Protein AF-A0A8S3GID5-F1 (afdb_monomer_lite)

Structure (mmCIF, N/CA/C/O backbone):
data_AF-A0A8S3GID5-F1
#
_entry.id   AF-A0A8S3GID5-F1
#
loop_
_atom_site.group_PDB
_atom_site.id
_atom_site.type_symbol
_atom_site.label_atom_id
_atom_site.label_alt_id
_atom_site.label_comp_id
_atom_site.label_asym_id
_atom_site.label_entity_id
_atom_site.label_seq_id
_atom_site.pdbx_PDB_ins_code
_atom_site.Cartn_x
_atom_site.Cartn_y
_atom_site.Cartn_z
_atom_site.occupancy
_atom_site.B_iso_or_equiv
_atom_site.auth_seq_id
_atom_site.auth_comp_id
_atom_site.auth_asym_id
_atom_site.auth_atom_id
_atom_site.pdbx_PDB_model_num
ATOM 1 N N . ASP A 1 1 ? -8.476 -17.852 6.959 1.00 80.94 1 ASP A N 1
ATOM 2 C CA . ASP A 1 1 ? -9.560 -18.388 7.811 1.00 80.94 1 ASP A CA 1
ATOM 3 C C . ASP A 1 1 ? -9.062 -18.993 9.122 1.00 80.94 1 ASP A C 1
ATOM 5 O O . ASP A 1 1 ? -8.814 -20.194 9.228 1.00 80.94 1 ASP A O 1
ATOM 9 N N . THR A 1 2 ? -8.926 -18.160 10.158 1.00 94.06 2 THR A N 1
ATOM 10 C CA . THR A 1 2 ? -8.603 -18.605 11.531 1.00 94.06 2 THR A CA 1
ATOM 11 C C . THR A 1 2 ? -9.600 -18.072 12.567 1.00 94.06 2 THR A C 1
ATOM 13 O O . THR A 1 2 ? -10.265 -17.061 12.354 1.00 94.06 2 THR A O 1
ATOM 16 N N . LYS A 1 3 ? -9.675 -18.701 13.752 1.00 96.75 3 LYS A N 1
ATOM 17 C CA . LYS A 1 3 ? -10.482 -18.169 14.873 1.00 96.75 3 LYS A CA 1
ATOM 18 C C . LYS A 1 3 ? -10.034 -16.765 15.308 1.00 96.75 3 LYS A C 1
ATOM 20 O O . LYS A 1 3 ? -10.861 -15.980 15.761 1.00 96.75 3 LYS A O 1
ATOM 25 N N . VAL A 1 4 ? -8.744 -16.454 15.162 1.00 95.38 4 VAL A N 1
ATOM 26 C CA . VAL A 1 4 ? -8.175 -15.134 15.479 1.00 95.38 4 VAL A CA 1
ATOM 27 C C . VAL A 1 4 ? -8.670 -14.084 14.489 1.00 95.38 4 VAL A C 1
ATOM 29 O O . VAL A 1 4 ? -9.171 -13.043 14.897 1.00 95.38 4 VAL A O 1
ATOM 32 N N . GLU A 1 5 ? -8.604 -14.383 13.198 1.00 95.19 5 GLU A N 1
ATOM 33 C CA . GLU A 1 5 ? -9.120 -13.526 12.130 1.00 95.19 5 GLU A CA 1
ATOM 34 C C . GLU A 1 5 ? -10.619 -13.235 12.302 1.00 95.19 5 GLU A C 1
ATOM 36 O O . GLU A 1 5 ? -11.040 -12.077 12.248 1.00 95.19 5 GLU A O 1
ATOM 41 N N . ALA A 1 6 ? -11.422 -14.266 12.593 1.00 96.19 6 ALA A N 1
ATOM 42 C CA . ALA A 1 6 ? -12.850 -14.107 12.862 1.00 96.19 6 ALA A CA 1
ATOM 43 C C . ALA A 1 6 ? -13.106 -13.192 14.073 1.00 96.19 6 ALA A C 1
ATOM 45 O O . ALA A 1 6 ? -13.974 -12.318 14.024 1.00 96.19 6 ALA A O 1
ATOM 46 N N . ALA A 1 7 ? -12.324 -13.346 15.147 1.00 96.69 7 ALA A N 1
ATOM 47 C CA . ALA A 1 7 ?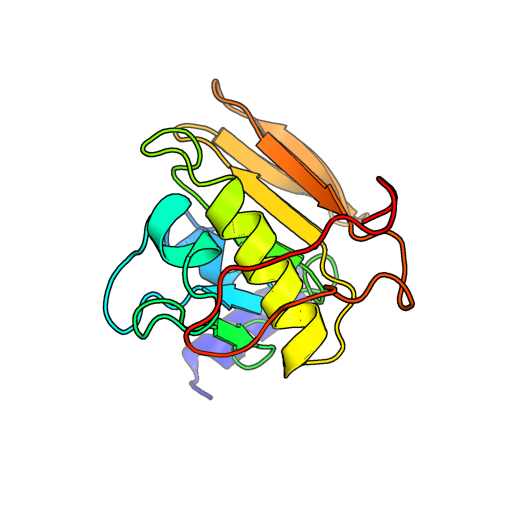 -12.434 -12.503 16.332 1.00 96.69 7 ALA A CA 1
ATOM 48 C C . ALA A 1 7 ? -12.062 -11.039 16.042 1.00 96.69 7 ALA A C 1
ATOM 50 O O . ALA A 1 7 ? -12.786 -10.138 16.462 1.00 96.69 7 ALA A O 1
ATOM 51 N N . ILE A 1 8 ? -10.984 -10.785 15.294 1.00 95.75 8 ILE A N 1
ATOM 52 C CA . ILE A 1 8 ? -10.565 -9.422 14.930 1.00 95.75 8 ILE A CA 1
ATOM 53 C C . ILE A 1 8 ? -11.633 -8.751 14.056 1.00 95.75 8 ILE A C 1
ATOM 55 O O . ILE A 1 8 ? -12.040 -7.622 14.338 1.00 95.75 8 ILE A O 1
ATOM 59 N N . ASN A 1 9 ? -12.153 -9.455 13.046 1.00 96.06 9 ASN A N 1
ATOM 60 C CA . ASN A 1 9 ? -13.228 -8.938 12.200 1.00 96.06 9 ASN A CA 1
ATOM 61 C C . ASN A 1 9 ? -14.515 -8.673 12.999 1.00 96.06 9 ASN A C 1
ATOM 63 O O . ASN A 1 9 ? -15.161 -7.649 12.785 1.00 96.06 9 ASN A O 1
ATOM 67 N N . TYR A 1 10 ? -14.869 -9.531 13.962 1.00 96.38 10 TYR A N 1
ATOM 68 C CA . TYR A 1 10 ? -15.998 -9.294 14.868 1.00 96.38 10 TYR A CA 1
ATOM 69 C C . TYR A 1 10 ? -15.794 -8.042 15.734 1.00 96.38 10 TYR A C 1
ATOM 71 O O . TYR A 1 10 ? -16.676 -7.182 15.809 1.00 96.38 10 TYR A O 1
ATOM 79 N N . LEU A 1 11 ? -14.623 -7.902 16.362 1.00 95.56 11 LEU A N 1
ATOM 80 C CA . LEU A 1 11 ? -14.297 -6.739 17.190 1.00 95.56 11 LEU A CA 1
ATOM 81 C C . LEU A 1 11 ? -14.369 -5.442 16.383 1.00 95.56 11 LEU A C 1
ATOM 83 O O . LEU A 1 11 ? -14.910 -4.441 16.851 1.00 95.56 11 LEU A O 1
ATOM 87 N N . ARG A 1 12 ? -13.880 -5.467 15.146 1.00 94.06 12 ARG A N 1
ATOM 88 C CA . ARG A 1 12 ? -13.843 -4.275 14.314 1.00 94.06 12 ARG A CA 1
ATOM 89 C C . ARG A 1 12 ? -15.183 -3.928 13.672 1.00 94.06 12 ARG A C 1
ATOM 91 O O . ARG A 1 12 ? -15.567 -2.760 13.692 1.00 94.06 12 ARG A O 1
ATOM 98 N N . ASN A 1 13 ? -15.889 -4.908 13.113 1.00 93.62 13 ASN A N 1
ATOM 99 C CA . ASN A 1 13 ? -17.088 -4.666 12.305 1.00 93.62 13 ASN A CA 1
ATOM 100 C C . ASN A 1 13 ? -18.386 -4.721 13.117 1.00 93.62 13 ASN A C 1
ATOM 102 O O . ASN A 1 13 ? -19.340 -4.025 12.777 1.00 93.62 13 ASN A O 1
ATOM 106 N N . VAL A 1 14 ? -18.423 -5.474 14.222 1.00 95.38 14 VAL A N 1
ATOM 107 C CA . VAL A 1 14 ? -19.611 -5.568 15.088 1.00 95.38 14 VAL A CA 1
ATOM 108 C C . VAL A 1 14 ? -19.450 -4.719 16.340 1.00 95.38 14 VAL A C 1
ATOM 110 O O . VAL A 1 14 ? -20.329 -3.927 16.663 1.00 95.38 14 VAL A O 1
ATOM 113 N N . LYS A 1 15 ? -18.326 -4.858 17.053 1.00 96.19 15 LYS A N 1
ATOM 114 C CA . LYS A 1 15 ? -18.094 -4.094 18.291 1.00 96.19 15 LYS A CA 1
ATOM 115 C C . LYS A 1 15 ? -17.554 -2.683 18.053 1.00 96.19 15 LYS A C 1
ATOM 117 O O . LYS A 1 15 ? -17.549 -1.898 18.992 1.00 96.19 15 LYS A O 1
ATOM 122 N N . GLN A 1 16 ? -17.131 -2.365 16.825 1.00 92.75 16 GLN A N 1
ATOM 123 C CA . GLN A 1 16 ? -16.556 -1.066 16.452 1.00 92.75 16 GLN A CA 1
ATOM 124 C C . GLN A 1 16 ? -15.363 -0.663 17.340 1.00 92.75 16 GLN A C 1
ATOM 126 O O . GLN A 1 16 ? -15.155 0.513 17.631 1.00 92.75 16 GLN A O 1
ATOM 131 N N . ILE A 1 17 ? -14.568 -1.650 17.768 1.00 94.12 17 ILE A N 1
ATOM 132 C CA . ILE A 1 17 ? -13.359 -1.416 18.561 1.00 94.12 17 ILE A CA 1
ATOM 133 C C . ILE A 1 17 ? -12.248 -0.886 17.643 1.00 94.12 17 ILE A C 1
ATOM 135 O O . ILE A 1 17 ? -12.052 -1.445 16.555 1.00 94.12 17 ILE A O 1
ATOM 139 N N . PRO A 1 18 ? -11.504 0.160 18.058 1.00 93.38 18 PRO A N 1
ATOM 140 C CA . PRO A 1 18 ? -10.325 0.612 17.335 1.00 93.38 18 PRO A CA 1
ATOM 141 C C . PRO A 1 18 ? -9.292 -0.507 17.209 1.00 93.38 18 PRO A C 1
ATOM 143 O O . PRO A 1 18 ? -8.960 -1.179 18.184 1.00 93.38 18 PRO A O 1
ATOM 146 N N . ILE A 1 19 ? -8.757 -0.673 16.005 1.00 95.00 19 ILE A N 1
ATOM 147 C CA . ILE A 1 19 ? -7.645 -1.577 15.723 1.00 95.00 19 ILE A CA 1
ATOM 148 C C . ILE A 1 19 ? -6.514 -0.772 15.098 1.00 95.00 19 ILE A C 1
ATOM 150 O O . ILE A 1 19 ? -6.753 0.201 14.382 1.00 95.00 19 ILE A O 1
ATOM 154 N N . GLY A 1 20 ? -5.282 -1.178 15.367 1.00 95.19 20 GLY A N 1
ATOM 155 C CA . GLY A 1 20 ? -4.099 -0.536 14.823 1.00 95.19 20 GLY A CA 1
ATOM 156 C C . GLY A 1 20 ? -2.947 -1.520 14.738 1.00 95.19 20 GLY A C 1
ATOM 157 O O . GLY A 1 20 ? -2.991 -2.607 15.314 1.00 95.19 20 GLY A O 1
ATOM 158 N N . GLY A 1 21 ? -1.908 -1.123 14.020 1.00 96.44 21 GLY A N 1
ATOM 159 C CA . GLY A 1 21 ? -0.705 -1.919 13.872 1.00 96.44 21 GLY A CA 1
ATOM 160 C C . GLY A 1 21 ? 0.449 -1.069 13.366 1.00 96.44 21 GLY A C 1
ATOM 161 O O . GLY A 1 21 ? 0.244 -0.031 12.742 1.00 96.44 21 GLY A O 1
ATOM 162 N N . THR A 1 22 ? 1.666 -1.512 13.667 1.00 97.25 22 THR A N 1
ATOM 163 C CA . THR A 1 22 ? 2.914 -0.858 13.263 1.00 97.25 22 THR A CA 1
ATOM 164 C C . THR A 1 22 ? 3.685 -1.757 12.304 1.00 97.25 22 THR A C 1
ATOM 166 O O . THR A 1 22 ? 3.624 -2.982 12.430 1.00 97.25 22 THR A O 1
ATOM 169 N N . SER A 1 23 ? 4.404 -1.166 11.346 1.00 95.94 23 SER A N 1
ATOM 170 C CA . SER A 1 23 ? 5.193 -1.901 10.347 1.00 95.94 23 SER A CA 1
ATOM 171 C C . SER A 1 23 ? 4.341 -2.955 9.608 1.00 95.94 23 SER A C 1
ATOM 173 O O . SER A 1 23 ? 3.322 -2.603 9.011 1.00 95.94 23 SER A O 1
ATOM 175 N N . ALA A 1 24 ? 4.670 -4.248 9.702 1.00 96.06 24 ALA A N 1
ATOM 176 C CA . ALA A 1 24 ? 3.857 -5.344 9.159 1.00 96.06 24 ALA A CA 1
ATOM 177 C C . ALA A 1 24 ? 2.397 -5.339 9.664 1.00 96.06 24 ALA A C 1
ATOM 179 O O . ALA A 1 24 ? 1.473 -5.641 8.911 1.00 96.06 24 ALA A O 1
ATOM 180 N N . GLY A 1 25 ? 2.170 -4.927 10.915 1.00 96.94 25 GLY A N 1
ATOM 181 C CA . GLY A 1 25 ? 0.828 -4.769 11.470 1.00 96.94 25 GLY A CA 1
ATOM 182 C C . GLY A 1 25 ? 0.042 -3.612 10.850 1.00 96.94 25 GLY A C 1
ATOM 183 O O . GLY A 1 25 ? -1.177 -3.637 10.903 1.00 96.94 25 GLY A O 1
ATOM 184 N N . CYS A 1 26 ? 0.706 -2.608 10.268 1.00 97.25 26 CYS A N 1
ATOM 185 C CA . CYS A 1 26 ? 0.054 -1.559 9.477 1.00 97.25 26 CYS A CA 1
ATOM 186 C C . CYS A 1 26 ? -0.229 -2.044 8.049 1.00 97.25 26 CYS A C 1
ATOM 188 O O . CYS A 1 26 ? -1.305 -1.772 7.518 1.00 97.25 26 CYS A O 1
ATOM 190 N N . ALA A 1 27 ? 0.713 -2.789 7.452 1.00 96.44 27 ALA A N 1
ATOM 191 C CA . ALA A 1 27 ? 0.580 -3.348 6.105 1.00 96.44 27 ALA A CA 1
ATOM 192 C C . ALA A 1 27 ? -0.699 -4.187 5.972 1.00 96.44 27 ALA A C 1
ATOM 194 O O . ALA A 1 27 ? -1.492 -3.977 5.059 1.00 96.44 27 ALA A O 1
ATOM 195 N N . ILE A 1 28 ? -0.945 -5.070 6.944 1.00 96.06 28 ILE A N 1
ATOM 196 C CA . ILE A 1 28 ? -2.086 -5.995 6.945 1.00 96.06 28 ILE A CA 1
ATOM 197 C C . ILE A 1 28 ? -3.456 -5.314 7.169 1.00 96.06 28 ILE A C 1
ATOM 199 O O . ILE A 1 28 ? -4.488 -5.975 7.099 1.00 96.06 28 ILE A O 1
ATOM 203 N N . LEU A 1 29 ? -3.496 -4.005 7.464 1.00 96.06 29 LEU A N 1
ATOM 204 C CA . LEU A 1 29 ? -4.759 -3.270 7.641 1.00 96.06 29 LEU A CA 1
ATOM 205 C C . LEU A 1 29 ? -5.419 -2.878 6.313 1.00 96.06 29 LEU A C 1
ATOM 207 O O . LEU A 1 29 ? -6.617 -2.585 6.296 1.00 96.06 29 LEU A O 1
ATOM 211 N N . GLY A 1 30 ? -4.638 -2.815 5.232 1.00 96.19 30 GLY A N 1
ATOM 212 C CA . GLY A 1 30 ? -5.138 -2.528 3.893 1.00 96.19 30 GLY A CA 1
ATOM 213 C C . GLY A 1 30 ? -5.968 -3.685 3.344 1.00 96.19 30 GLY A C 1
ATOM 214 O O . GLY A 1 30 ? -5.676 -4.849 3.608 1.00 96.19 30 GLY A O 1
ATOM 215 N N . GLY A 1 31 ? -6.984 -3.376 2.537 1.00 95.81 31 GLY A N 1
ATOM 216 C CA . GLY A 1 31 ? -7.718 -4.399 1.787 1.00 95.81 31 GLY A CA 1
ATOM 217 C C . GLY A 1 31 ? -6.828 -5.106 0.763 1.00 95.81 31 GLY A C 1
ATOM 218 O O . GLY A 1 31 ? -7.044 -6.270 0.451 1.00 95.81 31 GLY A O 1
ATOM 219 N N . THR A 1 32 ? -5.773 -4.435 0.287 1.00 97.38 32 THR A N 1
ATOM 220 C CA . THR A 1 32 ? -4.605 -5.093 -0.319 1.00 97.38 32 THR A CA 1
ATOM 221 C C . THR A 1 32 ? -3.388 -4.823 0.548 1.00 97.38 32 THR A C 1
ATOM 223 O O . THR A 1 32 ? -3.209 -3.702 1.021 1.00 97.38 32 THR A O 1
ATOM 226 N N . TYR A 1 33 ? -2.528 -5.820 0.731 1.00 97.62 33 TYR A N 1
ATOM 227 C CA . TYR A 1 33 ? -1.328 -5.683 1.548 1.00 97.62 33 TYR A CA 1
ATOM 228 C C . TYR A 1 33 ? -0.117 -6.335 0.893 1.00 97.62 33 TYR A C 1
ATOM 230 O O . TYR A 1 33 ? -0.213 -7.375 0.244 1.00 97.62 33 TYR A O 1
ATOM 238 N N . PHE A 1 34 ? 1.050 -5.731 1.098 1.00 97.94 34 PHE A N 1
ATOM 239 C CA . PHE A 1 34 ? 2.328 -6.332 0.741 1.00 97.94 34 PHE A CA 1
ATOM 240 C C . PHE A 1 34 ? 2.732 -7.344 1.819 1.00 97.94 34 PHE A C 1
ATOM 242 O O . PHE A 1 34 ? 3.021 -6.960 2.951 1.00 97.94 34 PHE A O 1
ATOM 249 N N . SER A 1 35 ? 2.722 -8.638 1.487 1.00 96.19 35 SER A N 1
ATOM 250 C CA . SER A 1 35 ? 2.940 -9.714 2.466 1.00 96.19 35 SER A CA 1
ATOM 251 C C . SER A 1 35 ? 4.413 -9.962 2.785 1.00 96.19 35 SER A C 1
ATOM 253 O O . SER A 1 35 ? 4.719 -10.576 3.805 1.00 96.19 35 SER A O 1
ATOM 255 N N . ALA A 1 36 ? 5.320 -9.485 1.924 1.00 95.56 36 ALA A N 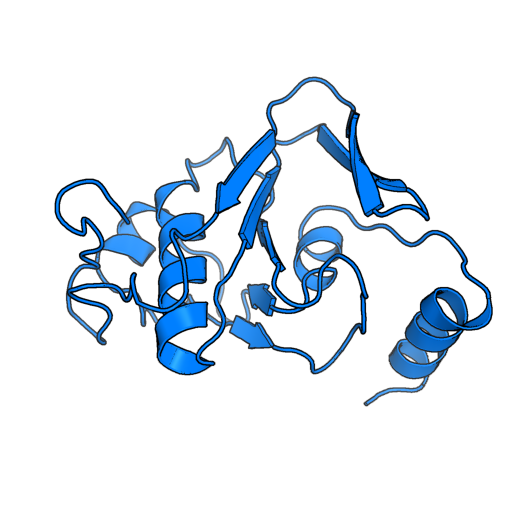1
ATOM 256 C CA . ALA A 1 36 ? 6.764 -9.674 2.045 1.00 95.56 36 ALA A CA 1
ATOM 257 C C . ALA A 1 36 ? 7.174 -11.146 2.255 1.00 95.56 36 ALA A C 1
ATOM 259 O O . ALA A 1 36 ? 8.184 -11.4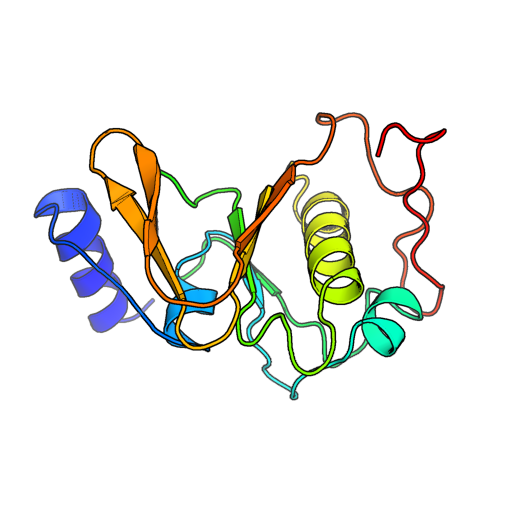27 2.902 1.00 95.56 36 ALA A O 1
ATOM 260 N N . LEU A 1 37 ? 6.406 -12.093 1.696 1.00 96.50 37 LEU A N 1
ATOM 261 C CA . LEU A 1 37 ? 6.556 -13.532 1.952 1.00 96.50 37 LEU A CA 1
ATOM 262 C C . LEU A 1 37 ? 7.975 -14.047 1.667 1.00 96.50 37 LEU A C 1
ATOM 264 O O . LEU A 1 37 ? 8.465 -14.947 2.345 1.00 96.50 37 LEU A O 1
ATOM 268 N N . TYR A 1 38 ? 8.640 -13.459 0.672 1.00 97.38 38 TYR A N 1
ATOM 269 C CA . TYR A 1 38 ? 9.994 -13.827 0.258 1.00 97.38 38 TYR A CA 1
ATOM 270 C C . TYR A 1 38 ? 11.047 -12.766 0.600 1.00 97.38 38 TYR A C 1
ATOM 272 O O . TYR A 1 38 ? 12.193 -12.892 0.173 1.00 97.38 38 TYR A O 1
ATOM 280 N N . GLY A 1 39 ? 10.674 -11.726 1.346 1.00 95.88 39 GLY A N 1
ATOM 281 C CA . GLY A 1 39 ? 11.523 -10.583 1.667 1.00 95.88 39 GLY A CA 1
ATOM 282 C C . GLY A 1 39 ? 10.943 -9.248 1.200 1.00 95.88 39 GLY A C 1
ATOM 283 O O . GLY A 1 39 ? 9.816 -9.157 0.719 1.00 95.88 39 GLY A O 1
ATOM 284 N N . THR A 1 40 ? 11.739 -8.194 1.369 1.00 95.62 40 THR A N 1
ATOM 285 C CA . THR A 1 40 ? 11.409 -6.828 0.939 1.00 95.62 40 THR A CA 1
ATOM 286 C C . THR A 1 40 ? 12.037 -6.517 -0.420 1.00 95.62 40 THR A C 1
ATOM 288 O O . THR A 1 40 ? 12.963 -7.194 -0.853 1.00 95.62 40 THR A O 1
ATOM 291 N N . LEU A 1 41 ? 11.563 -5.451 -1.062 1.00 96.75 41 LEU A N 1
ATOM 292 C CA . LEU A 1 41 ? 12.174 -4.862 -2.251 1.00 96.75 41 LEU A CA 1
ATOM 293 C C . LEU A 1 41 ? 12.205 -3.334 -2.159 1.00 96.75 41 LEU A C 1
ATOM 295 O O . LEU A 1 41 ? 11.429 -2.735 -1.409 1.00 96.75 41 LEU A O 1
ATOM 299 N N . THR A 1 42 ? 13.111 -2.718 -2.904 1.00 97.62 42 THR A N 1
ATOM 300 C CA . THR A 1 42 ? 13.291 -1.265 -3.038 1.00 97.62 42 THR A CA 1
ATOM 301 C C . THR A 1 42 ? 12.410 -0.676 -4.144 1.00 97.62 42 THR A C 1
ATOM 303 O O . THR A 1 42 ? 11.897 -1.407 -4.997 1.00 97.62 42 THR A O 1
ATOM 306 N N . SER A 1 43 ? 12.275 0.658 -4.179 1.00 98.06 43 SER A N 1
ATOM 307 C CA . SER A 1 43 ? 11.651 1.367 -5.309 1.00 98.06 43 SER A CA 1
ATOM 308 C C . SER A 1 43 ? 12.275 0.956 -6.647 1.00 98.06 43 SER A C 1
ATOM 310 O O . SER A 1 43 ? 11.548 0.582 -7.562 1.00 98.06 43 SER A O 1
ATOM 312 N N . THR A 1 44 ? 13.607 0.935 -6.747 1.00 98.31 44 THR A N 1
ATOM 313 C CA . THR A 1 44 ? 14.318 0.574 -7.984 1.00 98.31 44 THR A CA 1
ATOM 314 C C . THR A 1 44 ? 13.987 -0.841 -8.454 1.00 98.31 44 THR A C 1
ATOM 316 O O . THR A 1 44 ? 13.670 -1.033 -9.623 1.00 98.31 44 THR A O 1
ATOM 319 N N . GLU A 1 45 ? 14.005 -1.829 -7.558 1.00 98.38 45 GLU A N 1
ATOM 320 C CA . GLU A 1 45 ? 13.689 -3.221 -7.913 1.00 98.38 45 GLU A CA 1
ATOM 321 C C . GLU A 1 45 ? 12.231 -3.393 -8.347 1.00 98.38 45 GLU A C 1
ATOM 323 O O . GLU A 1 45 ? 11.960 -4.119 -9.302 1.00 98.38 45 GLU A O 1
ATOM 328 N N . SER A 1 46 ? 11.302 -2.721 -7.658 1.00 98.31 46 SER A N 1
ATOM 329 C CA . SER A 1 46 ? 9.871 -2.781 -7.975 1.00 98.31 46 SER A CA 1
ATOM 330 C C . SER A 1 46 ? 9.536 -2.117 -9.313 1.00 98.31 46 SER A C 1
ATOM 332 O O . SER A 1 46 ? 8.795 -2.686 -10.108 1.00 98.31 46 SER A O 1
ATOM 334 N N . LEU A 1 47 ? 10.145 -0.963 -9.603 1.00 98.56 47 LEU A N 1
ATOM 335 C CA . LEU A 1 47 ? 9.955 -0.247 -10.861 1.00 98.56 47 LEU A CA 1
ATOM 336 C C . LEU A 1 47 ? 10.634 -0.963 -12.031 1.00 98.56 47 LEU A C 1
ATOM 338 O O . LEU A 1 47 ? 10.123 -0.910 -13.140 1.00 98.56 47 LEU A O 1
ATOM 342 N N . ALA A 1 48 ? 11.763 -1.641 -11.810 1.00 98.62 48 ALA A N 1
ATOM 343 C CA . ALA A 1 48 ? 12.450 -2.391 -12.862 1.00 98.62 48 ALA A CA 1
ATOM 344 C C . ALA A 1 48 ? 11.713 -3.682 -13.258 1.00 98.62 48 ALA A C 1
ATOM 346 O O . ALA A 1 48 ? 11.808 -4.108 -14.408 1.00 98.62 48 ALA A O 1
ATOM 347 N N . ASN A 1 49 ? 10.997 -4.313 -12.322 1.00 98.62 49 ASN A N 1
ATOM 348 C CA . ASN A 1 49 ? 10.125 -5.449 -12.604 1.00 98.62 49 ASN A CA 1
ATOM 349 C C . ASN A 1 49 ? 8.936 -5.472 -11.620 1.00 98.62 49 ASN A C 1
ATOM 351 O O . ASN A 1 49 ? 9.103 -5.914 -10.477 1.00 98.62 49 ASN A O 1
ATOM 355 N N . PRO A 1 50 ? 7.716 -5.102 -12.051 1.00 98.56 50 PRO A N 1
ATOM 356 C CA . PRO A 1 50 ? 6.547 -5.079 -11.181 1.00 98.56 50 PRO A CA 1
ATOM 357 C C . PRO A 1 50 ? 6.107 -6.478 -10.731 1.00 98.56 50 PRO A C 1
ATOM 359 O O . PRO A 1 50 ? 5.355 -6.583 -9.769 1.00 98.56 50 PRO A O 1
ATOM 362 N N . TYR A 1 51 ? 6.587 -7.556 -11.362 1.00 98.56 51 TYR A N 1
ATOM 363 C CA . TYR A 1 51 ? 6.378 -8.948 -10.935 1.00 98.56 51 TYR A CA 1
ATOM 364 C C . TYR A 1 51 ? 7.653 -9.577 -10.357 1.00 98.56 51 TYR A C 1
ATOM 366 O O . TYR A 1 51 ? 7.839 -10.794 -10.406 1.00 98.56 51 TYR A O 1
ATOM 374 N N . ASN A 1 52 ? 8.542 -8.756 -9.788 1.00 98.44 52 ASN A N 1
ATOM 375 C CA . ASN A 1 52 ? 9.669 -9.246 -9.003 1.00 98.44 52 ASN A CA 1
ATOM 376 C C . ASN A 1 52 ? 9.177 -10.253 -7.948 1.00 98.44 52 ASN A C 1
ATOM 378 O O . ASN A 1 52 ? 8.183 -10.005 -7.269 1.00 98.44 52 ASN A O 1
ATOM 382 N N . ARG A 1 53 ? 9.899 -11.368 -7.776 1.00 97.88 53 ARG A N 1
ATOM 383 C CA . ARG A 1 53 ? 9.536 -12.453 -6.849 1.00 97.88 53 ARG A CA 1
ATOM 384 C C . ARG A 1 53 ? 9.306 -11.998 -5.403 1.00 97.88 53 ARG A C 1
ATOM 386 O O . ARG A 1 53 ? 8.591 -12.668 -4.670 1.00 97.88 53 ARG A O 1
ATOM 393 N N . TYR A 1 54 ? 9.925 -10.894 -4.978 1.00 98.06 54 TYR A N 1
ATOM 394 C CA . TYR A 1 54 ? 9.724 -10.335 -3.642 1.00 98.06 54 TYR A CA 1
ATOM 395 C C . TYR A 1 54 ? 8.396 -9.583 -3.520 1.00 98.06 54 TYR A C 1
ATOM 397 O O . TYR A 1 54 ? 7.856 -9.510 -2.420 1.00 98.06 54 TYR A O 1
ATOM 405 N N . LEU A 1 55 ? 7.839 -9.071 -4.627 1.00 98.19 55 LEU A N 1
ATOM 406 C CA . LEU A 1 55 ? 6.574 -8.338 -4.670 1.00 98.19 55 LEU A CA 1
ATOM 407 C C . LEU A 1 55 ? 5.382 -9.301 -4.599 1.00 98.19 55 LEU A C 1
ATOM 409 O O . LEU A 1 55 ? 4.830 -9.737 -5.610 1.00 98.19 55 LEU A O 1
ATOM 413 N N . THR A 1 56 ? 4.977 -9.606 -3.371 1.00 97.31 56 THR A N 1
ATOM 414 C CA . THR A 1 56 ? 3.854 -10.489 -3.045 1.00 97.31 56 THR A CA 1
ATOM 415 C C . THR A 1 56 ? 2.717 -9.685 -2.422 1.00 97.31 56 THR A C 1
ATOM 417 O O . THR A 1 56 ? 2.913 -9.015 -1.408 1.00 97.31 56 THR A O 1
ATOM 420 N N . LEU A 1 57 ? 1.536 -9.724 -3.043 1.00 97.81 57 LEU A N 1
ATOM 421 C CA . LEU A 1 57 ? 0.339 -9.029 -2.567 1.00 97.81 57 LEU A CA 1
ATOM 422 C C . LEU A 1 57 ? -0.709 -10.042 -2.099 1.00 97.81 57 LEU A C 1
ATOM 424 O O . LEU A 1 57 ? -0.977 -11.017 -2.800 1.00 97.81 57 LEU A O 1
ATOM 428 N N . GLY A 1 58 ? -1.276 -9.801 -0.919 1.00 96.50 58 GLY A N 1
ATOM 429 C CA . GLY A 1 58 ? -2.534 -10.401 -0.476 1.00 96.50 58 GLY A CA 1
ATOM 430 C C . GLY A 1 58 ? -3.684 -9.421 -0.691 1.00 96.50 58 GLY A C 1
ATOM 431 O O . GLY A 1 58 ? -3.462 -8.206 -0.754 1.00 96.50 58 GLY A O 1
ATOM 432 N N . HIS A 1 59 ? -4.901 -9.936 -0.846 1.00 95.62 59 HIS A N 1
ATOM 433 C CA . HIS A 1 59 ? -6.061 -9.125 -1.204 1.00 95.62 59 HIS A CA 1
ATOM 434 C C . HIS A 1 59 ? -7.352 -9.696 -0.614 1.00 95.62 59 HIS A C 1
ATOM 436 O O . HIS A 1 59 ? -7.779 -10.784 -0.992 1.00 95.62 59 HIS A O 1
ATOM 442 N N . ASN A 1 60 ? -8.008 -8.909 0.245 1.00 89.31 60 ASN A N 1
ATOM 443 C CA . ASN A 1 60 ? -9.344 -9.161 0.793 1.00 89.31 60 ASN A CA 1
ATOM 444 C C . ASN A 1 60 ? -9.541 -10.557 1.424 1.00 89.31 60 ASN A C 1
ATOM 446 O O . ASN A 1 60 ? -10.647 -11.092 1.421 1.00 89.31 60 ASN A O 1
ATOM 450 N N . ASP A 1 61 ? -8.484 -11.123 2.003 1.00 90.25 61 ASP A N 1
ATOM 451 C CA . ASP A 1 61 ? -8.420 -12.499 2.516 1.00 90.25 61 ASP A CA 1
ATOM 452 C C . ASP A 1 61 ? -8.066 -12.589 4.014 1.00 90.25 61 ASP A C 1
ATOM 454 O O . ASP A 1 61 ? -7.828 -13.681 4.528 1.00 90.25 61 ASP A O 1
ATOM 458 N N . PHE A 1 62 ? -8.035 -11.454 4.728 1.00 92.69 62 PHE A N 1
ATOM 459 C CA . PHE A 1 62 ? -7.762 -11.424 6.171 1.00 92.69 62 PHE A CA 1
ATOM 460 C C . PHE A 1 62 ? -8.635 -10.430 6.950 1.00 92.69 62 PHE A C 1
ATOM 462 O O . PHE A 1 62 ? -9.423 -10.814 7.817 1.00 92.69 62 PHE A O 1
ATOM 469 N N . LEU A 1 63 ? -8.505 -9.127 6.685 1.00 92.06 63 LEU A N 1
ATOM 470 C CA . LEU A 1 63 ? -9.187 -8.092 7.462 1.00 92.06 63 LEU A CA 1
ATOM 471 C C . LEU A 1 63 ? -10.161 -7.295 6.596 1.00 92.06 63 LEU A C 1
ATOM 473 O O . LEU A 1 63 ? -9.769 -6.598 5.666 1.00 92.06 63 LEU A O 1
ATOM 477 N N . SER A 1 64 ? -11.442 -7.319 6.958 1.00 91.12 64 SER A N 1
ATOM 478 C CA . SER A 1 64 ? -12.465 -6.502 6.308 1.00 91.12 64 SER A CA 1
ATOM 479 C C . SER A 1 64 ? -12.513 -5.112 6.945 1.00 91.12 64 SER A C 1
ATOM 481 O O . SER A 1 64 ? -13.106 -4.940 8.014 1.00 91.12 64 SER A O 1
ATOM 483 N N . GLN A 1 65 ? -11.860 -4.127 6.308 1.00 87.69 65 GLN A N 1
ATOM 484 C CA . GLN A 1 65 ? -11.894 -2.713 6.703 1.00 87.69 65 GLN A CA 1
ATOM 485 C C . GLN A 1 65 ? -12.693 -1.835 5.737 1.00 87.69 65 GLN A C 1
ATOM 487 O O . GLN A 1 65 ? -12.206 -1.563 4.638 1.00 87.69 65 GLN A O 1
ATOM 492 N N . PRO A 1 66 ? -13.850 -1.271 6.151 1.00 85.88 66 PRO A N 1
ATOM 493 C CA . PRO A 1 66 ? -14.686 -0.453 5.269 1.00 85.88 66 PRO A CA 1
ATOM 494 C C . PRO A 1 66 ? -13.932 0.694 4.579 1.00 85.88 66 PRO A C 1
ATOM 496 O O . PRO A 1 66 ? -14.026 0.857 3.364 1.00 85.88 66 PRO A O 1
ATOM 499 N N . TYR A 1 67 ? -13.122 1.445 5.333 1.00 91.94 67 TYR A N 1
ATOM 500 C CA . TYR A 1 67 ? -12.392 2.608 4.811 1.00 91.94 67 TYR A CA 1
ATOM 501 C C . TYR A 1 67 ? -11.078 2.269 4.097 1.00 91.94 67 TYR A C 1
ATOM 503 O O . TYR A 1 67 ? -10.535 3.126 3.401 1.00 91.94 67 TYR A O 1
ATOM 511 N N . LEU A 1 68 ? -10.585 1.034 4.233 1.00 95.00 68 LEU A N 1
ATOM 512 C CA . LEU A 1 68 ? -9.307 0.591 3.664 1.00 95.00 68 LEU A CA 1
ATOM 513 C C . LEU A 1 68 ? -9.454 -0.512 2.603 1.00 95.00 68 LEU A C 1
ATOM 515 O O . LEU A 1 68 ? -8.452 -1.004 2.101 1.00 95.00 68 LEU A O 1
ATOM 519 N N . SER A 1 69 ? -10.680 -0.859 2.210 1.00 93.56 69 SER A N 1
ATOM 520 C CA . SER A 1 69 ? -11.000 -1.920 1.237 1.00 93.56 69 SER A CA 1
ATOM 521 C C . SER A 1 69 ? -10.236 -1.818 -0.093 1.00 93.56 69 SER A C 1
ATOM 523 O O . SER A 1 69 ? -9.731 -2.816 -0.594 1.00 93.56 69 SER A O 1
ATOM 525 N N . ASN A 1 70 ? -10.075 -0.604 -0.627 1.00 94.62 70 ASN A N 1
ATOM 526 C CA . ASN A 1 70 ? -9.303 -0.331 -1.851 1.00 94.62 70 ASN A CA 1
ATOM 527 C C . ASN A 1 70 ? -7.991 0.411 -1.555 1.00 94.62 70 ASN A C 1
ATOM 529 O O . ASN A 1 70 ? -7.555 1.252 -2.343 1.0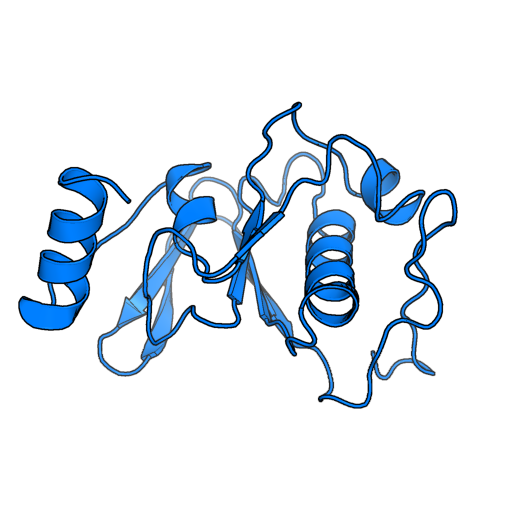0 94.62 70 ASN A O 1
ATOM 533 N N . VAL A 1 71 ? -7.407 0.176 -0.381 1.00 97.06 71 VAL A N 1
ATOM 534 C CA . VAL A 1 71 ? -6.190 0.849 0.077 1.00 97.06 71 VAL A CA 1
ATOM 535 C C . VAL A 1 71 ? -5.080 -0.172 0.285 1.00 97.06 71 VAL A C 1
ATOM 537 O O . VAL A 1 71 ? -5.323 -1.243 0.841 1.00 97.06 71 VAL A O 1
ATOM 540 N N . ILE A 1 72 ? -3.866 0.198 -0.119 1.00 98.31 72 ILE A N 1
ATOM 541 C CA . ILE A 1 72 ? -2.626 -0.453 0.301 1.00 98.31 72 ILE A CA 1
ATOM 542 C C . ILE A 1 72 ? -1.773 0.534 1.094 1.00 98.31 72 ILE A C 1
ATOM 544 O O . ILE A 1 72 ? -1.645 1.708 0.731 1.00 98.31 72 ILE A O 1
ATOM 548 N N . THR A 1 73 ? -1.213 0.067 2.203 1.00 98.19 73 THR A N 1
ATOM 549 C CA . THR A 1 73 ? -0.325 0.859 3.054 1.00 98.19 73 THR A CA 1
ATOM 550 C C . THR A 1 73 ? 1.123 0.421 2.854 1.00 98.19 73 THR A C 1
ATOM 552 O O . THR A 1 73 ? 1.407 -0.740 2.557 1.00 98.19 73 THR A O 1
ATOM 555 N N . ASP A 1 74 ? 2.051 1.357 3.021 1.00 98.06 74 ASP A N 1
ATOM 556 C CA . ASP A 1 74 ? 3.478 1.074 3.084 1.00 98.06 74 ASP A CA 1
ATOM 557 C C . ASP A 1 74 ? 4.111 1.831 4.260 1.00 98.06 74 ASP A C 1
ATOM 559 O O . ASP A 1 74 ? 3.758 2.974 4.536 1.00 98.06 74 ASP A O 1
ATOM 563 N N . THR A 1 75 ? 5.024 1.188 4.982 1.00 97.06 75 THR A N 1
ATOM 564 C CA . THR A 1 75 ? 5.648 1.711 6.212 1.00 97.06 75 THR A CA 1
ATOM 565 C C . THR A 1 75 ? 7.148 1.894 6.040 1.00 97.06 75 THR A C 1
ATOM 567 O O . THR A 1 75 ? 7.714 1.426 5.051 1.00 97.06 75 THR A O 1
ATOM 570 N N . HIS A 1 76 ? 7.811 2.554 6.997 1.00 96.31 76 HIS A N 1
ATOM 571 C CA . HIS A 1 76 ? 9.234 2.924 6.906 1.00 96.31 76 HIS A CA 1
ATOM 572 C C . HIS A 1 76 ? 9.537 3.645 5.582 1.00 96.31 76 HIS A C 1
ATOM 574 O O . HIS A 1 76 ? 10.524 3.360 4.904 1.00 96.31 76 HIS A O 1
ATOM 580 N N . PHE A 1 77 ? 8.605 4.502 5.160 1.00 96.62 77 PHE A N 1
ATOM 581 C CA . PHE A 1 77 ? 8.498 4.973 3.780 1.00 96.62 77 PHE A CA 1
ATOM 582 C C . PHE A 1 77 ? 9.659 5.881 3.334 1.00 96.62 77 PHE A C 1
ATOM 584 O O . PHE A 1 77 ? 9.938 6.004 2.137 1.00 96.62 77 PHE A O 1
ATOM 591 N N . ASN A 1 78 ? 10.363 6.465 4.303 1.00 91.38 78 ASN A N 1
ATOM 592 C CA . ASN A 1 78 ? 11.488 7.374 4.131 1.00 91.38 78 ASN A CA 1
ATOM 593 C C . ASN A 1 78 ? 12.865 6.696 4.064 1.00 91.38 78 ASN A C 1
ATOM 595 O O . ASN A 1 78 ? 13.803 7.343 3.598 1.00 91.38 78 ASN A O 1
ATOM 599 N N . ASN A 1 79 ? 13.029 5.452 4.535 1.00 89.25 79 ASN A N 1
ATOM 600 C CA . ASN A 1 79 ? 14.345 4.809 4.567 1.00 89.25 79 ASN A CA 1
ATOM 601 C C . ASN A 1 79 ? 14.296 3.275 4.373 1.00 89.25 79 ASN A C 1
ATOM 603 O O . ASN A 1 79 ? 13.906 2.541 5.286 1.00 89.25 79 ASN A O 1
ATOM 607 N N . PRO A 1 80 ? 14.735 2.750 3.210 1.00 91.94 80 PRO A N 1
ATOM 608 C CA . PRO A 1 80 ? 15.067 3.489 1.985 1.00 91.94 80 PRO A CA 1
ATOM 609 C C . PRO A 1 80 ? 13.819 4.149 1.374 1.00 91.94 80 PRO A C 1
ATOM 611 O O . PRO A 1 80 ? 12.703 3.881 1.815 1.00 91.94 80 PRO A O 1
ATOM 614 N N . ASP A 1 81 ? 13.991 4.965 0.329 1.00 94.12 81 ASP A N 1
ATOM 615 C CA . ASP A 1 81 ? 12.852 5.467 -0.451 1.00 94.12 81 ASP A CA 1
ATOM 616 C C . ASP A 1 81 ? 11.966 4.306 -0.940 1.00 94.12 81 ASP A C 1
ATOM 618 O O . ASP A 1 81 ? 12.452 3.349 -1.556 1.00 94.12 81 ASP A O 1
ATOM 622 N N . ARG A 1 82 ? 10.659 4.412 -0.670 1.00 97.69 82 ARG A N 1
ATOM 623 C CA . ARG A 1 82 ? 9.634 3.427 -1.059 1.00 97.69 82 ARG A CA 1
ATOM 624 C C . ARG A 1 82 ? 8.537 4.018 -1.951 1.00 97.69 82 ARG A C 1
ATOM 626 O O . ARG A 1 82 ? 7.505 3.386 -2.166 1.00 97.69 82 ARG A O 1
ATOM 633 N N . ARG A 1 83 ? 8.745 5.210 -2.522 1.00 97.06 83 ARG A N 1
ATOM 634 C CA . ARG A 1 83 ? 7.735 5.886 -3.358 1.00 97.06 83 ARG A CA 1
ATOM 635 C C . ARG A 1 83 ? 7.440 5.118 -4.639 1.00 97.06 83 ARG A C 1
ATOM 637 O O . ARG A 1 83 ? 6.281 4.831 -4.927 1.00 97.06 83 ARG A O 1
ATOM 644 N N . GLY A 1 84 ? 8.486 4.723 -5.365 1.00 97.75 84 GLY A N 1
ATOM 645 C CA . GLY A 1 84 ? 8.357 3.874 -6.554 1.00 97.75 84 GLY A CA 1
ATOM 646 C C . GLY A 1 84 ? 7.735 2.514 -6.238 1.00 97.75 84 GLY A C 1
ATOM 647 O O . GLY A 1 84 ? 6.934 1.992 -7.014 1.00 97.75 84 GLY A O 1
ATOM 648 N N . ARG A 1 85 ? 8.028 1.981 -5.048 1.00 98.25 85 ARG A N 1
ATOM 649 C CA . ARG A 1 85 ? 7.440 0.732 -4.565 1.00 98.25 85 ARG A CA 1
ATOM 650 C C . ARG A 1 85 ? 5.935 0.829 -4.359 1.00 98.25 85 ARG A C 1
ATOM 652 O O . ARG A 1 85 ? 5.205 -0.011 -4.878 1.00 98.25 85 ARG A O 1
ATOM 659 N N . LEU A 1 86 ? 5.464 1.869 -3.676 1.00 98.50 86 LEU A N 1
ATOM 660 C CA . LEU A 1 86 ? 4.032 2.075 -3.473 1.00 98.50 86 LEU A CA 1
ATOM 661 C C . LEU A 1 86 ? 3.290 2.330 -4.796 1.00 98.50 86 LEU A C 1
ATOM 663 O O . LEU A 1 86 ? 2.196 1.804 -4.982 1.00 98.50 86 LEU A O 1
ATOM 667 N N . ILE A 1 87 ? 3.896 3.051 -5.748 1.00 97.56 87 ILE A N 1
ATOM 668 C CA . ILE A 1 87 ? 3.344 3.198 -7.110 1.00 97.56 87 ILE A CA 1
ATOM 669 C C . ILE A 1 87 ? 3.209 1.828 -7.789 1.00 97.56 87 ILE A C 1
ATOM 671 O O . ILE A 1 87 ? 2.167 1.517 -8.365 1.00 97.56 87 ILE A O 1
ATOM 675 N N . THR A 1 88 ? 4.230 0.977 -7.671 1.00 98.38 88 THR A N 1
ATOM 676 C CA . THR A 1 88 ? 4.206 -0.380 -8.234 1.00 98.38 88 THR A CA 1
ATOM 677 C C . THR A 1 88 ? 3.102 -1.235 -7.608 1.00 98.38 88 THR A C 1
ATOM 679 O O . THR A 1 88 ? 2.426 -1.978 -8.318 1.00 98.38 88 THR A O 1
ATOM 682 N N . PHE A 1 89 ? 2.857 -1.109 -6.299 1.00 98.44 89 PHE A N 1
ATOM 683 C CA . PHE A 1 89 ? 1.738 -1.790 -5.642 1.00 98.44 89 PHE A CA 1
ATOM 684 C C . PHE A 1 89 ? 0.388 -1.372 -6.229 1.00 98.44 89 PHE A C 1
ATOM 686 O O . PHE A 1 89 ? -0.430 -2.235 -6.537 1.00 98.44 89 PHE A O 1
ATOM 693 N N . LEU A 1 90 ? 0.171 -0.071 -6.444 1.00 97.69 90 LEU A N 1
ATOM 694 C CA . LEU A 1 90 ? -1.058 0.437 -7.061 1.00 97.69 90 LEU A CA 1
ATOM 695 C C . LEU A 1 90 ? -1.228 -0.061 -8.502 1.00 97.69 90 LEU A C 1
ATOM 697 O O . LEU A 1 90 ? -2.332 -0.445 -8.889 1.00 97.69 90 LEU A O 1
ATOM 701 N N . ALA A 1 91 ? -0.139 -0.122 -9.271 1.00 97.12 91 ALA A N 1
ATOM 702 C CA . ALA A 1 91 ? -0.166 -0.652 -10.630 1.00 97.12 91 ALA A CA 1
ATOM 703 C C . ALA A 1 91 ? -0.585 -2.128 -10.637 1.00 97.12 91 ALA A C 1
ATOM 705 O O . ALA A 1 91 ? -1.463 -2.523 -11.401 1.00 97.12 91 ALA A O 1
ATOM 706 N N . ARG A 1 92 ? -0.016 -2.929 -9.727 1.00 97.69 92 ARG A N 1
ATOM 707 C CA . ARG A 1 92 ? -0.364 -4.345 -9.548 1.00 97.69 92 ARG A CA 1
ATOM 708 C C . ARG A 1 92 ? -1.796 -4.537 -9.049 1.00 97.69 92 ARG A C 1
ATOM 710 O O . ARG A 1 92 ? -2.480 -5.418 -9.551 1.00 97.69 92 ARG A O 1
ATOM 717 N N . MET A 1 93 ? -2.295 -3.689 -8.146 1.00 96.44 93 MET A N 1
ATOM 718 C CA . MET A 1 93 ? -3.709 -3.703 -7.739 1.00 96.44 93 MET A CA 1
ATOM 719 C C . MET A 1 93 ? -4.654 -3.480 -8.924 1.00 96.44 93 MET A C 1
ATOM 721 O O . MET A 1 93 ? -5.662 -4.178 -9.055 1.00 96.44 93 MET A O 1
ATOM 725 N N . ASN A 1 94 ? -4.326 -2.522 -9.793 1.00 94.94 94 ASN A N 1
ATOM 726 C CA . ASN A 1 94 ? -5.117 -2.250 -10.985 1.00 94.94 94 ASN A CA 1
ATOM 727 C C . ASN A 1 94 ? -5.056 -3.413 -11.986 1.00 94.94 94 ASN A C 1
ATOM 729 O O . ASN A 1 94 ? -6.093 -3.841 -12.494 1.00 94.94 94 ASN A O 1
ATOM 733 N N . GLN A 1 95 ? -3.853 -3.928 -12.241 1.00 95.44 95 GLN A N 1
ATOM 734 C CA . GLN A 1 95 ? -3.601 -4.957 -13.245 1.00 95.44 95 GLN A CA 1
ATOM 735 C C . GLN A 1 95 ? -4.140 -6.335 -12.837 1.00 95.44 95 GLN A C 1
ATOM 737 O O . GLN A 1 95 ? -4.789 -6.993 -13.648 1.00 95.44 95 GLN A O 1
ATOM 742 N N . ASP A 1 96 ? -3.903 -6.764 -11.595 1.00 95.69 96 ASP A N 1
ATOM 743 C CA . ASP A 1 96 ? -4.195 -8.131 -11.148 1.00 95.69 96 ASP A CA 1
ATOM 744 C C . ASP A 1 96 ? -5.607 -8.277 -10.569 1.00 95.69 96 ASP A C 1
ATOM 746 O O . ASP A 1 96 ? -6.225 -9.332 -10.708 1.00 95.69 96 ASP A O 1
ATOM 750 N N . TYR A 1 97 ? -6.128 -7.226 -9.925 1.00 94.25 97 TYR A N 1
ATOM 751 C CA . TYR A 1 97 ? -7.418 -7.270 -9.223 1.00 94.25 97 TYR A CA 1
ATOM 752 C C . TYR A 1 97 ? -8.477 -6.345 -9.836 1.00 94.25 97 TYR A C 1
ATOM 754 O O . TYR A 1 97 ? -9.629 -6.363 -9.407 1.00 94.25 97 TYR A O 1
ATOM 762 N N . GLY A 1 98 ? -8.119 -5.510 -10.819 1.00 92.50 98 GLY A N 1
ATOM 763 C CA . GLY A 1 98 ? -9.040 -4.524 -11.394 1.00 92.50 98 GLY A CA 1
ATOM 764 C C . GLY A 1 98 ? -9.434 -3.405 -10.421 1.00 92.50 98 GLY A C 1
ATOM 765 O O . GLY A 1 98 ? -10.440 -2.729 -10.638 1.00 92.50 98 GLY A O 1
ATOM 766 N N . VAL A 1 99 ? -8.669 -3.208 -9.343 1.00 92.44 99 VAL A N 1
ATOM 767 C CA . VAL A 1 99 ? -8.983 -2.250 -8.277 1.00 92.44 99 VAL A CA 1
ATOM 768 C C . VAL A 1 99 ? -8.379 -0.886 -8.597 1.00 92.44 99 VAL A C 1
ATOM 770 O O . VAL A 1 99 ? -7.186 -0.771 -8.871 1.00 92.44 99 VAL A O 1
ATOM 773 N N . VAL A 1 100 ? -9.183 0.177 -8.494 1.00 93.75 100 VAL A N 1
ATOM 774 C CA . VAL A 1 100 ? -8.661 1.554 -8.441 1.00 93.75 100 VAL A CA 1
ATOM 775 C C . VAL A 1 100 ? -8.145 1.804 -7.037 1.00 93.75 100 VAL A C 1
ATOM 777 O O . VAL A 1 100 ? -8.907 2.116 -6.118 1.00 93.75 100 VAL A O 1
ATOM 780 N N . GLY A 1 101 ? -6.849 1.567 -6.873 1.00 93.81 101 GLY A N 1
ATOM 781 C CA . GLY A 1 101 ? -6.191 1.606 -5.580 1.00 93.81 101 GLY A CA 1
ATOM 782 C C . GLY A 1 101 ? -5.936 3.024 -5.080 1.00 93.81 101 GLY A C 1
ATOM 783 O O . GLY A 1 101 ? -5.726 3.966 -5.848 1.00 93.81 101 GLY A O 1
ATOM 784 N N . ARG A 1 102 ? -5.889 3.149 -3.755 1.00 96.38 102 ARG A N 1
ATOM 785 C CA . ARG A 1 102 ? -5.307 4.286 -3.039 1.00 96.38 102 ARG A CA 1
ATOM 786 C C . ARG A 1 102 ? -4.110 3.802 -2.229 1.00 96.38 102 ARG A C 1
ATOM 788 O O . ARG A 1 102 ? -4.142 2.709 -1.668 1.00 96.38 102 ARG A O 1
ATOM 795 N N . GLY A 1 103 ? -3.055 4.601 -2.182 1.00 97.88 103 GLY A N 1
ATOM 796 C CA . GLY A 1 103 ? -1.830 4.287 -1.452 1.00 97.88 103 GLY A CA 1
ATOM 797 C C . GLY A 1 103 ? -1.678 5.183 -0.233 1.00 97.88 103 GLY A C 1
ATOM 798 O O . GLY A 1 103 ? -1.954 6.379 -0.322 1.00 97.88 103 GLY A O 1
ATOM 799 N N . ILE A 1 104 ? -1.212 4.630 0.885 1.00 98.44 104 ILE A N 1
ATOM 800 C CA . ILE A 1 104 ? -0.798 5.414 2.056 1.00 98.44 104 ILE A CA 1
ATOM 801 C C . ILE A 1 104 ? 0.632 5.020 2.427 1.00 98.44 104 ILE A C 1
ATOM 803 O O . ILE A 1 104 ? 0.857 3.932 2.949 1.00 98.44 104 ILE A O 1
ATOM 807 N N . GLY A 1 105 ? 1.595 5.897 2.156 1.00 98.44 105 GLY A N 1
ATOM 808 C CA . GLY A 1 105 ? 2.983 5.741 2.592 1.00 98.44 105 GLY A CA 1
ATOM 809 C C . GLY A 1 105 ? 3.200 6.454 3.921 1.00 98.44 105 GLY A C 1
ATOM 810 O O . GLY A 1 105 ? 2.937 7.650 4.009 1.00 98.44 105 GLY A O 1
ATOM 811 N N . VAL A 1 106 ? 3.659 5.743 4.947 1.00 98.44 106 VAL A N 1
ATOM 812 C CA . VAL A 1 106 ? 3.833 6.263 6.310 1.00 98.44 106 VAL A CA 1
ATOM 813 C C . VAL A 1 106 ? 5.303 6.162 6.718 1.00 98.44 106 VAL A C 1
ATOM 815 O O . VAL A 1 106 ? 5.888 5.072 6.735 1.00 98.44 106 VAL A O 1
ATOM 818 N N . ASP A 1 107 ? 5.908 7.302 7.045 1.00 98.00 107 ASP A N 1
ATOM 819 C CA . ASP A 1 107 ? 7.269 7.358 7.579 1.00 98.00 107 ASP A CA 1
ATOM 820 C C . ASP A 1 107 ? 7.361 6.726 8.977 1.00 98.00 107 ASP A C 1
ATOM 822 O O . ASP A 1 107 ? 6.366 6.490 9.667 1.00 98.00 107 ASP A O 1
ATOM 826 N N . GLU A 1 108 ? 8.587 6.472 9.433 1.00 96.31 108 GLU A N 1
ATOM 827 C CA . GLU A 1 108 ? 8.830 6.083 10.824 1.00 96.31 108 GLU A CA 1
ATOM 828 C C . GLU A 1 108 ? 8.323 7.151 11.813 1.00 96.31 108 GLU A C 1
ATOM 830 O O . GLU A 1 108 ? 8.205 8.335 11.482 1.00 96.31 108 GLU A O 1
ATOM 835 N N . SER A 1 109 ? 7.989 6.732 13.039 1.00 96.25 109 SER A N 1
ATOM 836 C CA . SER A 1 109 ? 7.458 7.613 14.098 1.00 96.25 109 SER A CA 1
ATOM 837 C C . SER A 1 109 ? 6.231 8.441 13.677 1.00 96.25 109 SER A C 1
ATOM 839 O O . SER A 1 109 ? 6.016 9.547 14.177 1.00 96.25 109 SER A O 1
ATOM 841 N N . THR A 1 110 ? 5.431 7.904 12.751 1.00 98.12 110 THR A N 1
ATOM 842 C CA . THR A 1 110 ? 4.243 8.545 12.173 1.00 98.12 110 THR A CA 1
ATOM 843 C C . THR A 1 110 ? 3.086 7.548 12.130 1.00 98.12 110 THR A C 1
ATOM 845 O O . THR A 1 110 ? 3.296 6.347 11.962 1.00 98.12 110 THR A O 1
ATOM 848 N N . ALA A 1 111 ? 1.857 8.026 12.303 1.00 97.88 111 ALA A N 1
ATOM 849 C CA . ALA A 1 111 ? 0.646 7.216 12.259 1.00 97.88 111 ALA A CA 1
ATOM 850 C C . ALA A 1 111 ? -0.483 7.949 11.530 1.00 97.88 111 ALA A C 1
ATOM 852 O O . ALA A 1 111 ? -0.615 9.168 11.636 1.00 97.88 111 ALA A O 1
ATOM 853 N N . VAL A 1 112 ? -1.335 7.187 10.842 1.00 98.06 112 VAL A N 1
ATOM 854 C CA . VAL A 1 112 ? -2.605 7.672 10.289 1.00 98.06 112 VAL A CA 1
ATOM 855 C C . VAL A 1 112 ? -3.741 7.021 11.063 1.00 98.06 112 VAL A C 1
ATOM 857 O O . VAL A 1 112 ? -3.912 5.805 11.011 1.00 98.06 112 VAL A O 1
ATOM 860 N N . CYS A 1 113 ? -4.535 7.823 11.765 1.00 97.12 113 CYS A N 1
ATOM 861 C CA . CYS A 1 113 ? -5.729 7.357 12.464 1.00 97.12 113 CYS A CA 1
ATOM 862 C C . CYS A 1 113 ? -6.963 7.677 11.623 1.00 97.12 113 CYS A C 1
ATOM 864 O O . CYS A 1 113 ? -7.149 8.825 11.222 1.00 97.12 113 CYS A O 1
ATOM 866 N N . ILE A 1 114 ? -7.810 6.678 11.377 1.00 95.62 114 ILE A N 1
ATOM 867 C CA . ILE A 1 114 ? -9.061 6.838 10.628 1.00 95.62 114 ILE A CA 1
ATOM 868 C C . ILE A 1 114 ? -10.222 6.793 11.615 1.00 95.62 114 ILE A C 1
ATOM 870 O O . ILE A 1 114 ? -10.437 5.787 12.291 1.00 95.62 114 ILE A O 1
ATOM 874 N N . GLU A 1 115 ? -10.954 7.897 11.707 1.00 93.25 115 GLU A N 1
ATOM 875 C CA . GLU A 1 115 ? -12.118 8.032 12.579 1.00 93.25 115 GLU A CA 1
ATOM 876 C C . GLU A 1 115 ? -13.325 7.251 12.035 1.00 93.25 115 GLU A C 1
ATOM 878 O O . GLU A 1 115 ? -13.370 6.840 10.874 1.00 93.25 115 GLU A O 1
ATOM 883 N N . SER A 1 116 ? -14.356 7.076 12.865 1.00 90.00 116 SER A N 1
ATOM 884 C CA . SER A 1 116 ? -15.578 6.350 12.494 1.00 90.00 116 SER A CA 1
ATOM 885 C C . SER A 1 116 ? -16.310 6.947 11.288 1.00 90.00 116 SER A C 1
ATOM 887 O O . SER A 1 116 ? -17.014 6.207 10.608 1.00 90.00 116 SER A O 1
ATOM 889 N N . GLY A 1 117 ? -16.119 8.237 10.992 1.00 90.12 117 GLY A N 1
ATOM 890 C CA . GLY A 1 117 ? -16.643 8.916 9.800 1.00 90.12 117 GLY A CA 1
ATOM 891 C C . GLY A 1 117 ? -15.752 8.826 8.553 1.00 90.12 117 GLY A C 1
ATOM 892 O O . GLY A 1 117 ? -16.071 9.443 7.543 1.00 90.12 117 GLY A O 1
ATOM 893 N N . GLY A 1 118 ? -14.625 8.107 8.612 1.00 90.75 118 GLY A N 1
ATOM 894 C CA . GLY A 1 118 ? -13.679 7.965 7.499 1.00 90.75 118 GLY A CA 1
ATOM 895 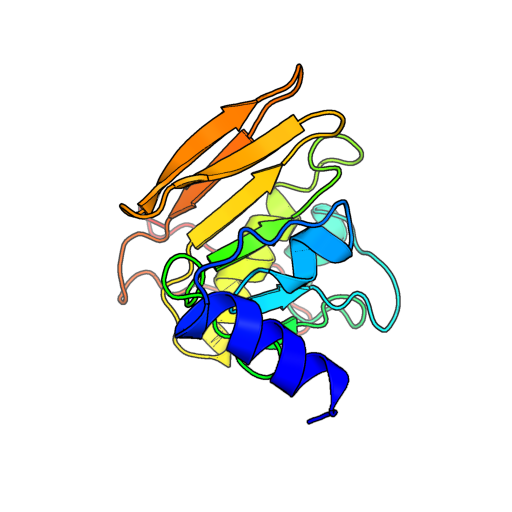C C . GLY A 1 118 ? -12.636 9.084 7.394 1.00 90.75 118 GLY A C 1
ATOM 896 O O . GLY A 1 118 ? -11.759 9.018 6.534 1.00 90.75 118 GLY A O 1
ATOM 897 N N . THR A 1 119 ? -12.684 10.089 8.273 1.00 94.88 119 THR A N 1
ATOM 898 C CA . THR A 1 119 ? -11.675 11.155 8.347 1.00 94.88 119 THR A CA 1
ATOM 899 C C . THR A 1 119 ? -10.335 10.590 8.814 1.00 94.88 119 THR A C 1
ATOM 901 O O . THR A 1 119 ? -10.237 10.046 9.913 1.00 94.88 119 THR A O 1
ATOM 904 N N . GLY A 1 120 ? -9.295 10.742 7.993 1.00 95.12 120 GLY A N 1
ATOM 905 C CA . GLY A 1 120 ? -7.918 10.418 8.358 1.00 95.12 120 GLY A CA 1
ATOM 906 C C . GLY A 1 120 ? -7.213 11.599 9.027 1.00 95.12 120 GLY A C 1
ATOM 907 O O . GLY A 1 120 ? -7.288 12.725 8.537 1.00 95.12 120 GLY A O 1
ATOM 908 N N . ARG A 1 121 ? -6.493 11.350 10.124 1.00 97.56 121 ARG A N 1
ATOM 909 C CA . ARG A 1 121 ? -5.605 12.320 10.784 1.00 97.56 121 ARG A CA 1
ATOM 910 C C . ARG A 1 121 ? -4.201 11.751 10.909 1.00 97.56 121 ARG A C 1
ATOM 912 O O . ARG A 1 121 ? -4.039 10.596 11.299 1.00 97.56 121 ARG A O 1
ATOM 919 N N . VAL A 1 122 ? -3.203 12.572 10.598 1.00 98.12 122 VAL A N 1
ATOM 920 C CA . VAL A 1 122 ? -1.786 12.216 10.725 1.00 98.12 122 VAL A CA 1
ATOM 921 C C . VAL A 1 122 ? -1.273 12.665 12.091 1.00 98.12 122 VAL A C 1
ATOM 923 O O . VAL A 1 122 ? -1.530 13.790 12.515 1.00 98.12 122 VAL A O 1
ATOM 926 N N . PHE A 1 123 ? -0.543 11.782 12.763 1.00 98.25 123 PHE A N 1
ATOM 927 C CA . PHE A 1 123 ? 0.125 12.025 14.038 1.00 98.25 123 PHE A CA 1
ATOM 928 C C . PHE A 1 123 ? 1.596 11.628 13.934 1.00 98.25 123 PHE A C 1
ATOM 930 O O . PHE A 1 123 ? 1.932 10.703 13.198 1.00 98.25 123 PHE A O 1
ATOM 937 N N . GLY A 1 124 ? 2.456 12.270 14.723 1.00 97.19 124 GLY A N 1
ATOM 938 C CA . GLY A 1 124 ? 3.884 11.960 14.782 1.00 97.19 124 GLY A CA 1
ATOM 939 C C . GLY A 1 124 ? 4.756 13.031 14.135 1.00 97.19 124 GLY A C 1
ATOM 940 O O . GLY A 1 124 ? 4.307 14.153 13.910 1.00 97.19 124 GLY A O 1
ATOM 941 N N . SER A 1 125 ? 6.023 12.691 13.900 1.00 96.81 125 SER A N 1
ATOM 942 C CA . SER A 1 125 ? 7.055 13.651 13.479 1.00 96.81 125 SER A CA 1
ATOM 943 C C . SER A 1 125 ? 7.541 13.478 12.039 1.00 96.81 125 SER A C 1
ATOM 945 O O . SER A 1 125 ? 8.336 14.294 11.579 1.00 96.81 125 SER A O 1
ATOM 947 N N . GLY A 1 126 ? 7.136 12.411 11.348 1.00 96.06 126 GLY A N 1
ATOM 948 C CA . GLY A 1 126 ? 7.468 12.175 9.943 1.00 96.06 126 GLY A CA 1
ATOM 949 C C . GLY A 1 126 ? 6.354 12.614 8.991 1.00 96.06 126 GLY A C 1
ATOM 950 O O . GLY A 1 126 ? 5.411 13.309 9.370 1.00 96.06 126 GLY A O 1
ATOM 951 N N . THR A 1 127 ? 6.477 12.215 7.725 1.00 96.56 127 THR A N 1
ATOM 952 C CA . THR A 1 127 ? 5.520 12.542 6.662 1.00 96.56 127 THR A CA 1
ATOM 953 C C . THR A 1 127 ? 4.620 11.349 6.347 1.00 96.56 127 THR A C 1
ATOM 955 O O . THR A 1 127 ? 4.988 10.185 6.501 1.00 96.56 127 THR A O 1
ATOM 958 N N . THR A 1 128 ? 3.403 11.632 5.887 1.00 97.81 128 THR A N 1
ATOM 959 C CA . THR A 1 128 ? 2.533 10.637 5.255 1.00 97.81 128 THR A CA 1
ATOM 960 C C . THR A 1 128 ? 2.209 11.074 3.833 1.00 97.81 128 THR A C 1
ATOM 962 O O . THR A 1 128 ? 1.885 12.236 3.592 1.00 97.81 128 THR A O 1
ATOM 965 N N . PHE A 1 129 ? 2.270 10.132 2.898 1.00 97.88 129 PHE A N 1
ATOM 966 C CA . PHE A 1 129 ? 1.956 10.316 1.489 1.00 97.88 129 PHE A CA 1
ATOM 967 C C . PHE A 1 129 ? 0.637 9.621 1.165 1.00 97.88 129 PHE A C 1
ATOM 969 O O . PHE A 1 129 ? 0.471 8.441 1.465 1.00 97.88 129 PHE A O 1
ATOM 976 N N . PHE A 1 130 ? -0.276 10.337 0.515 1.00 97.69 130 PHE A N 1
ATOM 977 C CA . PHE A 1 130 ? -1.543 9.794 0.033 1.00 97.69 130 PHE A CA 1
ATOM 978 C C . PHE A 1 130 ? -1.526 9.786 -1.493 1.00 97.69 130 PHE A C 1
ATOM 980 O O . PHE A 1 130 ? -1.370 10.833 -2.118 1.00 97.69 130 PHE A O 1
ATOM 987 N N . LEU A 1 131 ? -1.655 8.602 -2.085 1.00 96.00 131 LEU A N 1
ATOM 988 C CA . LEU A 1 131 ? -1.674 8.399 -3.530 1.00 96.00 131 LEU A CA 1
ATOM 989 C C . LEU A 1 131 ? -3.080 7.976 -3.954 1.00 96.00 131 LEU A C 1
ATOM 991 O O . LEU A 1 131 ? -3.714 7.146 -3.301 1.00 96.00 131 LEU A O 1
ATOM 995 N N . SER A 1 132 ? -3.550 8.519 -5.070 1.00 92.69 132 SER A N 1
ATOM 996 C CA . SER A 1 132 ? -4.804 8.124 -5.702 1.00 92.69 132 SER A CA 1
ATOM 997 C C . SER A 1 132 ? -4.571 7.970 -7.193 1.00 92.69 132 SER A C 1
ATOM 999 O O . SER A 1 132 ? -3.991 8.855 -7.813 1.00 92.69 132 SER A O 1
ATOM 1001 N N . GLN A 1 133 ? -5.057 6.870 -7.757 1.00 89.00 133 GLN A N 1
ATOM 1002 C CA . GLN A 1 133 ? -5.138 6.690 -9.201 1.00 89.00 133 GLN A CA 1
ATOM 1003 C C . GLN A 1 133 ? -6.223 7.605 -9.792 1.00 89.00 133 GLN A C 1
ATOM 1005 O O . GLN A 1 133 ? -7.308 7.742 -9.211 1.00 89.00 133 GLN A O 1
ATOM 1010 N N . ASN A 1 134 ? -5.976 8.164 -10.979 1.00 84.81 134 ASN A N 1
ATOM 1011 C CA . ASN A 1 134 ? -6.959 8.962 -11.714 1.00 84.81 134 ASN A CA 1
ATOM 1012 C C . ASN A 1 134 ? -8.001 8.081 -12.435 1.00 84.81 134 ASN A C 1
ATOM 1014 O O . ASN A 1 134 ? -8.043 7.970 -13.659 1.00 84.81 134 ASN A O 1
ATOM 1018 N N . GLY A 1 135 ? -8.883 7.448 -11.657 1.00 72.88 135 GLY A N 1
ATOM 1019 C CA . GLY A 1 135 ? -10.045 6.704 -12.156 1.00 72.88 135 GLY A CA 1
ATOM 1020 C C . GLY A 1 135 ? -9.735 5.384 -12.883 1.00 72.88 135 GLY A C 1
ATOM 1021 O O . GLY A 1 135 ? -8.596 5.055 -13.205 1.00 72.88 135 GLY A O 1
ATOM 1022 N N . LEU A 1 136 ? -10.793 4.610 -13.160 1.00 68.56 136 LEU A N 1
ATOM 1023 C CA . LEU A 1 136 ? -10.725 3.237 -13.703 1.00 68.56 136 LEU A CA 1
ATOM 1024 C C . LEU A 1 136 ? -10.000 3.116 -15.054 1.00 68.56 136 LEU A C 1
ATOM 1026 O O . LEU A 1 136 ? -9.418 2.073 -15.348 1.00 68.56 136 LEU A O 1
ATOM 1030 N N . ALA A 1 137 ? -10.044 4.163 -15.882 1.00 77.50 137 ALA A N 1
ATOM 1031 C CA . ALA A 1 137 ? -9.424 4.164 -17.207 1.00 77.50 137 ALA A CA 1
ATOM 1032 C C . ALA A 1 137 ? -7.904 4.414 -17.171 1.00 77.50 137 ALA A C 1
ATOM 1034 O O . ALA A 1 137 ? -7.227 4.168 -18.172 1.00 77.50 137 ALA A O 1
ATOM 1035 N N . SER A 1 138 ? -7.358 4.875 -16.037 1.00 85.44 138 SER A N 1
ATOM 1036 C CA . SER A 1 138 ? -5.924 5.135 -15.852 1.00 85.44 138 SER A CA 1
ATOM 1037 C C . SER A 1 138 ? -5.161 3.842 -15.542 1.00 85.44 138 SER A C 1
ATOM 1039 O O . SER A 1 138 ? -4.577 3.687 -14.477 1.00 85.44 138 SER A O 1
ATOM 1041 N N . LYS A 1 139 ? -5.214 2.858 -16.444 1.00 91.50 139 LYS A N 1
ATOM 1042 C CA . LYS A 1 139 ? -4.401 1.639 -16.308 1.00 91.50 139 LYS A CA 1
ATOM 1043 C C . LYS A 1 139 ? -2.940 1.924 -16.679 1.00 91.50 139 LYS A C 1
ATOM 1045 O O . LYS A 1 139 ? -2.751 2.683 -17.636 1.00 91.50 139 LYS A O 1
ATOM 1050 N N . PRO A 1 140 ? -1.948 1.304 -16.010 1.00 94.94 140 PRO A N 1
ATOM 1051 C CA . PRO A 1 140 ? -0.542 1.406 -16.403 1.00 94.94 140 PRO A CA 1
ATOM 1052 C C . PRO A 1 140 ? -0.329 1.070 -17.882 1.00 94.94 140 PRO A C 1
ATOM 1054 O O . PRO A 1 140 ? -0.928 0.120 -18.389 1.00 94.94 140 PRO A O 1
ATOM 1057 N N . GLU A 1 141 ? 0.524 1.827 -18.573 1.00 96.00 141 GLU A N 1
ATOM 1058 C CA . GLU A 1 141 ? 0.945 1.519 -19.942 1.00 96.00 141 GLU A CA 1
ATOM 1059 C C . GLU A 1 141 ? 1.744 0.217 -20.010 1.00 96.00 141 GLU A C 1
ATOM 1061 O O . GLU A 1 141 ? 1.521 -0.598 -20.904 1.00 96.00 141 GLU A O 1
ATOM 1066 N N . THR A 1 142 ? 2.638 0.002 -19.041 1.00 97.75 142 THR A N 1
ATOM 1067 C CA . THR A 1 142 ? 3.396 -1.243 -18.900 1.00 97.75 142 THR A CA 1
ATOM 1068 C C . THR A 1 142 ? 3.352 -1.709 -17.455 1.00 97.75 142 THR A C 1
ATOM 1070 O O . THR A 1 142 ? 3.905 -1.065 -16.571 1.00 97.75 142 THR A O 1
ATOM 1073 N N . CYS A 1 143 ? 2.731 -2.862 -17.213 1.00 97.81 143 CYS A N 1
ATOM 1074 C CA . CYS A 1 143 ? 2.807 -3.592 -15.949 1.00 97.81 143 CYS A CA 1
ATOM 1075 C C . CYS A 1 143 ? 2.811 -5.094 -16.258 1.00 97.81 143 CYS A C 1
ATOM 1077 O O . CYS A 1 143 ? 1.779 -5.758 -16.218 1.00 97.81 143 CYS A O 1
ATOM 1079 N N . VAL A 1 144 ? 3.973 -5.618 -16.655 1.00 97.88 144 VAL A N 1
ATOM 1080 C CA . VAL A 1 144 ? 4.155 -7.023 -17.056 1.00 97.88 144 VAL A CA 1
ATOM 1081 C C . VAL A 1 144 ? 5.465 -7.573 -16.498 1.00 97.88 144 VAL A C 1
ATOM 1083 O O . VAL A 1 144 ? 6.384 -6.817 -16.182 1.00 97.88 144 VAL A O 1
ATOM 1086 N N . ASN A 1 145 ? 5.556 -8.894 -16.343 1.00 98.19 145 ASN A N 1
ATOM 1087 C CA . ASN A 1 145 ? 6.732 -9.525 -15.749 1.00 98.19 145 ASN A CA 1
ATOM 1088 C C . ASN A 1 145 ? 7.996 -9.311 -16.594 1.00 98.19 145 ASN A C 1
ATOM 1090 O O . ASN A 1 145 ? 7.986 -9.504 -17.808 1.00 98.19 145 ASN A O 1
ATOM 1094 N N . GLY A 1 146 ? 9.092 -8.949 -15.927 1.00 97.81 146 GLY A N 1
ATOM 1095 C CA . GLY A 1 146 ? 10.415 -8.797 -16.531 1.00 97.81 146 GLY A CA 1
ATOM 1096 C C . GLY A 1 146 ? 10.618 -7.500 -17.316 1.00 97.81 146 GLY A C 1
ATOM 1097 O O . GLY A 1 146 ? 11.667 -7.347 -17.934 1.00 97.81 146 GLY A O 1
ATOM 1098 N N . SER A 1 147 ? 9.652 -6.578 -17.297 1.00 98.38 147 SER A N 1
ATOM 1099 C CA . SER A 1 147 ? 9.759 -5.264 -17.942 1.00 98.38 147 SER A CA 1
ATOM 1100 C C . SER A 1 147 ? 9.614 -4.138 -16.918 1.00 98.38 147 SER A C 1
ATOM 1102 O O . SER A 1 147 ? 8.846 -4.303 -15.968 1.00 98.38 147 SER A O 1
ATOM 1104 N N . PRO A 1 148 ? 10.291 -2.990 -17.106 1.00 98.62 148 PRO A N 1
ATOM 1105 C CA . PRO A 1 148 ? 10.077 -1.826 -16.260 1.00 98.62 148 PRO A CA 1
ATOM 1106 C C . PRO A 1 148 ? 8.616 -1.368 -16.260 1.00 98.62 148 PRO A C 1
ATOM 1108 O O . PRO A 1 148 ? 7.939 -1.419 -17.287 1.00 98.62 148 PRO A O 1
ATOM 1111 N N . LEU A 1 149 ? 8.143 -0.909 -15.104 1.00 98.50 149 LEU A N 1
ATOM 1112 C CA . LEU A 1 149 ? 6.839 -0.280 -14.957 1.00 98.50 149 LEU A CA 1
ATOM 1113 C C . LEU A 1 149 ? 6.820 1.048 -15.725 1.00 98.50 149 LEU A C 1
ATOM 1115 O O . LEU A 1 149 ? 7.698 1.889 -15.531 1.00 98.50 149 LEU A O 1
ATOM 1119 N N . ASP A 1 150 ? 5.774 1.255 -16.520 1.00 97.50 150 ASP A N 1
ATOM 1120 C CA . ASP A 1 150 ? 5.437 2.554 -17.097 1.00 97.50 150 ASP A CA 1
ATOM 1121 C C . ASP A 1 150 ? 3.996 2.904 -16.732 1.00 97.50 150 ASP A C 1
ATOM 1123 O O . ASP A 1 150 ? 3.066 2.138 -17.005 1.00 97.50 150 ASP A O 1
ATOM 1127 N N . TRP A 1 151 ? 3.833 4.043 -16.062 1.00 95.19 151 TRP A N 1
ATOM 1128 C CA . TRP A 1 151 ? 2.533 4.572 -15.674 1.00 95.19 151 TRP A CA 1
ATOM 1129 C C . TRP A 1 151 ? 2.563 6.099 -15.672 1.00 95.19 151 TRP A C 1
ATOM 1131 O O . TRP A 1 151 ? 2.778 6.746 -14.646 1.00 95.19 151 TRP A O 1
ATOM 1141 N N . TYR A 1 152 ? 2.402 6.679 -16.856 1.00 91.69 152 TYR A N 1
ATOM 1142 C CA . TYR A 1 152 ? 2.559 8.116 -17.079 1.00 91.69 152 TYR A CA 1
ATOM 1143 C C . TYR A 1 152 ? 1.239 8.782 -17.467 1.00 91.69 152 TYR A C 1
ATOM 1145 O O . TYR A 1 152 ? 0.911 9.863 -16.974 1.00 91.69 152 TYR A O 1
ATOM 1153 N N . ARG A 1 153 ? 0.476 8.142 -18.354 1.00 89.94 153 ARG A N 1
ATOM 1154 C CA . ARG A 1 153 ? -0.835 8.545 -18.877 1.00 89.94 153 ARG A CA 1
ATOM 1155 C C . ARG A 1 153 ? -0.875 9.988 -19.338 1.00 89.94 153 ARG A C 1
ATOM 1157 O O . ARG A 1 153 ? -1.785 10.726 -18.986 1.00 89.94 153 ARG A O 1
ATOM 1164 N N . ASN A 1 154 ? 0.129 10.426 -20.093 1.00 89.81 154 ASN A N 1
ATOM 1165 C CA . ASN A 1 154 ? 0.280 11.835 -20.477 1.00 89.81 154 ASN A CA 1
ATOM 1166 C C . ASN A 1 154 ? 0.250 12.797 -19.266 1.00 89.81 154 ASN A C 1
ATOM 1168 O O . ASN A 1 154 ? -0.328 13.880 -19.347 1.00 89.81 154 ASN A O 1
ATOM 1172 N N . ARG A 1 155 ? 0.887 12.408 -18.150 1.00 86.81 155 ARG A N 1
ATOM 1173 C CA . ARG A 1 155 ? 0.861 13.086 -16.833 1.00 86.81 155 ARG A CA 1
ATOM 1174 C C . ARG A 1 155 ? -0.500 13.072 -16.136 1.00 86.81 155 ARG A C 1
ATOM 1176 O O . ARG A 1 155 ? -0.794 13.974 -15.356 1.00 86.81 155 ARG A O 1
ATOM 1183 N N . GLN A 1 156 ? -1.323 12.070 -16.420 1.00 85.25 156 GLN A N 1
ATOM 1184 C CA . GLN A 1 156 ? -2.657 11.904 -15.836 1.00 85.25 156 GLN A CA 1
ATOM 1185 C C . GLN A 1 156 ? -2.817 10.552 -15.137 1.00 85.25 156 GLN A C 1
ATOM 1187 O O . GLN A 1 156 ? -3.945 10.090 -14.987 1.00 85.25 156 GLN A O 1
ATOM 1192 N N . ALA A 1 157 ? -1.708 9.895 -14.774 1.00 82.44 157 ALA A N 1
ATOM 1193 C CA . ALA A 1 157 ? -1.735 8.596 -14.100 1.00 82.44 157 ALA A CA 1
ATOM 1194 C C . ALA A 1 157 ? -2.542 8.682 -12.798 1.00 82.44 157 ALA A C 1
ATOM 1196 O O . ALA A 1 157 ? -2.384 9.704 -12.095 1.00 82.44 157 ALA A O 1
#

Sequence (157 aa):
DTKVEAAINYLRNVKQIPIGGTSAGCAILGGTYFSALYGTLTSTESLANPYNRYLTLGHNDFLSQPYLSNVITDTHFNNPDRRGRLITFLARMNQDYGVVGRGIGVDESTAVCIESGGTGRVFGSGTTFFLSQNGLASKPETCVNGSPLDWYRNRQA

Secondary structure (DSSP, 8-state):
-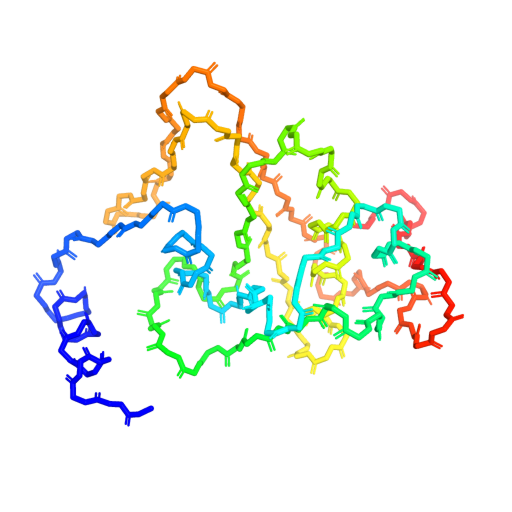-HHHHHHHHHHHTS------STHHHHTTSSEEE--TT----HHHHHH-TT-TT--EEESSS---TTTTTEEEE-STTTTT-HHHHHHHHHHHHHHH----EEEEE-TTEEEEE-TTS-EEEEESS-EEEEE-S-TT---SB--TTS--B--GGGT-

pLDDT: mean 94.94, std 4.6, range [68.56, 98.62]

Organism: NCBI:txid392030

InterPro domains:
  IPR029062 Class I glutamine amidotransferase-like [G3DSA:3.40.50.880] (1-155)

Radius of gyration: 15.47 Å; chains: 1; bounding box: 35×32×39 Å

Foldseek 3Di:
DDPVLVVQQCCCVPVVDDDADAACRNQVQAQKGFNQPVHDDALVQCQQFLVPVSRDMDHNPGHDDPLRNQEGEHELCVVPPCPSVQVSVCLCCCVVVVGFHKYKYAHPQKDWDQDPVRDTDIDGDDDIDIDGQQDSVQHWPDHDGNHGTHRCSVVRD